Protein AF-A0A9D5VJY0-F1 (afdb_monomer_lite)

Secondary structure (DSSP, 8-state):
-----SHHHHHHHHHHHHHHHHHHHHHHHSS-------------EEEEEE---TT-TT-BTTTTT--SSTTS----B--HHHHHHHHHHHHHHHHHTT-EEEEEE-S--SSSSGGGGGTT-TT-SS-HHHHHHHHT-

Foldseek 3Di:
DDPDPDPVVVVVVVVVVVVVVVVVVVCVVPPPPPPPPPPVDDQAAEEAEEEQLALCQCAPCNVVPDDPDPPPPPPGPDHLVVVLVVLVVVCVVCVVVVHHYHYYYPDNSHHHDPLNVVAVDPVDPDRPSVVSVVSND

Structure (mmCIF, N/CA/C/O backbone):
data_AF-A0A9D5VJY0-F1
#
_entry.id   AF-A0A9D5VJY0-F1
#
loop_
_atom_site.group_PDB
_atom_site.id
_atom_site.type_symbol
_atom_site.label_atom_id
_atom_site.label_alt_id
_atom_site.label_comp_id
_atom_site.label_asym_id
_atom_site.label_entity_id
_atom_site.label_seq_id
_atom_site.pdbx_PDB_ins_code
_atom_site.Cartn_x
_atom_site.Cartn_y
_atom_site.Cartn_z
_atom_site.occupancy
_atom_site.B_iso_or_equiv
_atom_site.auth_seq_id
_atom_site.auth_comp_id
_atom_site.auth_asym_id
_atom_site.auth_atom_id
_atom_site.pdbx_PDB_model_num
ATOM 1 N N . MET A 1 1 ? -69.458 34.686 71.532 1.00 48.56 1 MET A N 1
ATOM 2 C CA . MET A 1 1 ? -68.370 33.684 71.590 1.00 48.56 1 MET A CA 1
ATOM 3 C C . MET A 1 1 ? -68.466 32.813 70.342 1.00 48.56 1 MET A C 1
ATOM 5 O O . MET A 1 1 ? -69.191 31.832 70.351 1.00 48.56 1 MET A O 1
ATOM 9 N N . SER A 1 2 ? -67.833 33.216 69.237 1.00 56.94 2 SER A N 1
ATOM 10 C CA . SER A 1 2 ? -67.864 32.476 67.963 1.00 56.94 2 SER A CA 1
ATOM 11 C C . SER A 1 2 ? -66.537 32.643 67.219 1.00 56.94 2 SER A C 1
ATOM 13 O O . SER A 1 2 ? -66.434 33.455 66.308 1.00 56.94 2 SER A O 1
ATOM 15 N N . THR A 1 3 ? -65.487 31.930 67.623 1.00 54.75 3 THR A N 1
ATOM 16 C CA . THR A 1 3 ? -64.173 32.067 66.964 1.00 54.75 3 THR A CA 1
ATOM 17 C C . THR A 1 3 ? -63.320 30.795 67.033 1.00 54.75 3 THR A C 1
ATOM 19 O O . THR A 1 3 ? -62.142 30.888 67.346 1.00 54.75 3 THR A O 1
ATOM 22 N N . LEU A 1 4 ? -63.862 29.600 66.756 1.00 51.22 4 LEU A N 1
ATOM 23 C CA . LEU A 1 4 ? -63.033 28.378 66.641 1.00 51.22 4 LEU A CA 1
ATOM 24 C C . LEU A 1 4 ? -63.445 27.448 65.482 1.00 51.22 4 LEU A C 1
ATOM 26 O O . LEU A 1 4 ? -63.313 26.231 65.572 1.00 51.22 4 LEU A O 1
ATOM 30 N N . THR A 1 5 ? -63.917 28.009 64.367 1.00 58.59 5 THR A N 1
ATOM 31 C CA . THR A 1 5 ? -64.358 27.233 63.190 1.00 58.59 5 THR A CA 1
ATOM 32 C C . THR A 1 5 ? -63.643 27.591 61.875 1.00 58.59 5 THR A C 1
ATOM 34 O O . THR A 1 5 ? -64.305 27.787 60.863 1.00 58.59 5 THR A O 1
ATOM 37 N N . PRO A 1 6 ? -62.296 27.666 61.829 1.00 53.84 6 PRO A N 1
ATOM 38 C CA . PRO A 1 6 ? -61.627 27.450 60.538 1.00 53.84 6 PRO A CA 1
ATOM 39 C C . PRO A 1 6 ? -60.593 26.314 60.536 1.00 53.84 6 PRO A C 1
ATOM 41 O O . PRO A 1 6 ? -60.210 25.851 59.465 1.00 53.84 6 PRO A O 1
ATOM 44 N N . LEU A 1 7 ? -60.161 25.809 61.699 1.00 53.50 7 LEU A N 1
ATOM 45 C CA . LEU A 1 7 ? -59.012 24.893 61.761 1.00 53.50 7 LEU A CA 1
ATOM 46 C C . LEU A 1 7 ? -59.338 23.457 61.298 1.00 53.50 7 LEU A C 1
ATOM 48 O O . LEU A 1 7 ? -58.499 22.797 60.697 1.00 53.50 7 LEU A O 1
ATOM 52 N N . ILE A 1 8 ? -60.569 22.983 61.515 1.00 54.19 8 ILE A N 1
ATOM 53 C CA . ILE A 1 8 ? -60.976 21.595 61.215 1.00 54.19 8 ILE A CA 1
ATOM 54 C C . ILE A 1 8 ? -61.330 21.372 59.733 1.00 54.19 8 ILE A C 1
ATOM 56 O O . ILE A 1 8 ? -61.174 20.264 59.226 1.00 54.19 8 ILE A O 1
ATOM 60 N N . GLN A 1 9 ? -61.737 22.412 58.997 1.00 55.34 9 GLN A N 1
ATOM 61 C CA . GLN A 1 9 ? -62.028 22.293 57.558 1.00 55.34 9 GLN A CA 1
ATOM 62 C C . GLN A 1 9 ? -60.771 22.336 56.672 1.00 55.34 9 GLN A C 1
ATOM 64 O O . GLN A 1 9 ? -60.840 22.000 55.490 1.00 55.34 9 GLN A O 1
ATOM 69 N N . PHE A 1 10 ? -59.618 22.719 57.231 1.00 53.12 10 PHE A N 1
ATOM 70 C CA . PHE A 1 10 ? -58.357 22.835 56.491 1.00 53.12 10 PHE A CA 1
ATOM 71 C C . PHE A 1 10 ? -57.580 21.508 56.402 1.00 53.12 10 PHE A C 1
ATOM 73 O O . PHE A 1 10 ? -56.835 21.278 55.450 1.00 53.12 10 PHE A O 1
ATOM 80 N N . ILE A 1 11 ? -57.797 20.602 57.360 1.00 54.66 11 ILE A N 1
ATOM 81 C CA . ILE A 1 11 ? -57.080 19.325 57.509 1.00 54.66 11 ILE A CA 1
ATOM 82 C C . ILE A 1 11 ? -57.315 18.336 56.339 1.00 54.66 11 ILE A C 1
ATOM 84 O O . ILE A 1 11 ? -56.327 17.809 55.825 1.0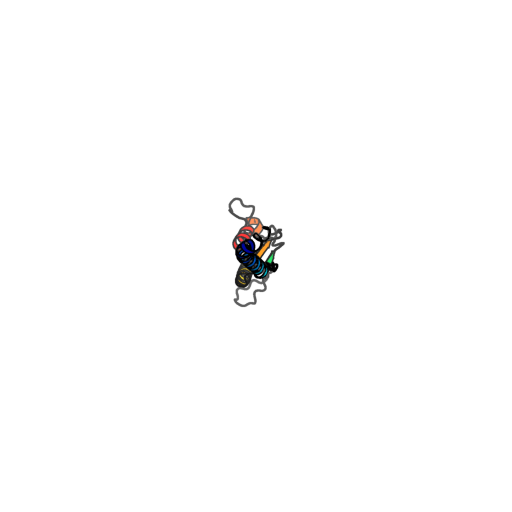0 54.66 11 ILE A O 1
ATOM 88 N N . PRO A 1 12 ? -58.545 18.096 55.827 1.00 53.31 12 PRO A N 1
ATOM 89 C CA . PRO A 1 12 ? -58.764 17.081 54.785 1.00 53.31 12 PRO A CA 1
ATOM 90 C C . PRO A 1 12 ? -58.258 17.493 53.394 1.00 53.31 12 PRO A C 1
ATOM 92 O O . PRO A 1 12 ? -58.098 16.639 52.528 1.00 53.31 12 PRO A O 1
ATOM 95 N N . ARG A 1 13 ? -57.977 18.786 53.167 1.00 54.62 13 ARG A N 1
ATOM 96 C CA . ARG A 1 13 ? -57.358 19.283 51.924 1.00 54.62 13 ARG A CA 1
ATOM 97 C C . ARG A 1 13 ? -55.828 19.310 51.978 1.00 54.62 13 ARG A C 1
ATOM 99 O O . ARG A 1 13 ? -55.193 19.292 50.928 1.00 54.62 13 ARG A O 1
ATOM 106 N N . LEU A 1 14 ? -55.236 19.326 53.174 1.00 57.34 14 LEU A N 1
ATOM 107 C CA . LEU A 1 14 ? -53.785 19.401 53.367 1.00 57.34 14 LEU A CA 1
ATOM 108 C C . LEU A 1 14 ? -53.103 18.026 53.233 1.00 57.34 14 LEU A C 1
ATOM 110 O O . LEU A 1 14 ? -52.021 17.929 52.665 1.00 57.34 14 LEU A O 1
ATOM 114 N N . ILE A 1 15 ? -53.768 16.961 53.693 1.00 64.19 15 ILE A N 1
ATOM 115 C CA . ILE A 1 15 ? -53.274 15.572 53.660 1.00 64.19 15 ILE A CA 1
ATOM 116 C C . ILE A 1 15 ? -53.020 15.041 52.229 1.00 64.19 15 ILE A C 1
ATOM 118 O O . ILE A 1 15 ? -51.928 14.522 51.995 1.00 64.19 15 ILE A O 1
ATOM 122 N N . PRO A 1 16 ? -53.940 15.171 51.248 1.00 64.56 16 PRO A N 1
ATOM 123 C CA . PRO A 1 16 ? -53.694 14.672 49.892 1.00 64.56 16 PRO A CA 1
ATOM 124 C C . PRO A 1 16 ? -52.598 15.464 49.170 1.00 64.56 16 PRO A C 1
ATOM 126 O O . PRO A 1 16 ? -51.784 14.873 48.467 1.00 64.56 16 PRO A O 1
ATOM 129 N N . ASN A 1 17 ? -52.515 16.779 49.398 1.00 67.62 17 ASN A N 1
ATOM 130 C CA . ASN A 1 17 ? -51.452 17.609 48.832 1.00 67.62 17 ASN A CA 1
ATOM 131 C C . ASN A 1 17 ? -50.085 17.261 49.429 1.00 67.62 17 ASN A C 1
ATOM 133 O O . ASN A 1 17 ? -49.101 17.225 48.701 1.00 67.62 17 ASN A O 1
ATOM 137 N N . PHE A 1 18 ? -50.024 16.949 50.727 1.00 72.94 18 PHE A N 1
ATOM 138 C CA . PHE A 1 18 ? -48.801 16.501 51.389 1.00 72.94 18 PHE A CA 1
ATOM 139 C C . PHE A 1 18 ? -48.341 15.126 50.880 1.00 72.94 18 PHE A C 1
ATOM 141 O O . PHE A 1 18 ? -47.161 14.950 50.598 1.00 72.94 18 PHE A O 1
ATOM 148 N N . LEU A 1 19 ? -49.268 14.182 50.679 1.00 75.81 19 LEU A N 1
ATOM 149 C CA . LEU A 1 19 ? -48.978 12.860 50.104 1.00 75.81 19 LEU A CA 1
ATOM 150 C C . LEU A 1 19 ? -48.526 12.933 48.637 1.00 75.81 19 LEU A C 1
ATOM 152 O O . LEU A 1 19 ? -47.611 12.219 48.231 1.00 75.81 19 LEU A O 1
ATOM 156 N N . LEU A 1 20 ? -49.129 13.819 47.841 1.00 76.50 20 LEU A N 1
ATOM 157 C CA . LEU A 1 20 ? -48.678 14.089 46.474 1.00 76.50 20 LEU A CA 1
ATOM 158 C C . LEU A 1 20 ? -47.274 14.697 46.466 1.00 76.50 20 LEU A C 1
ATOM 160 O O . LEU A 1 20 ? -46.441 14.308 45.651 1.00 76.50 20 LEU A O 1
ATOM 164 N N . PHE A 1 21 ? -46.990 15.609 47.398 1.00 76.94 21 PHE A N 1
ATOM 165 C CA . PHE A 1 21 ? -45.690 16.264 47.500 1.00 76.94 21 PHE A CA 1
ATOM 166 C C . PHE A 1 21 ? -44.579 15.284 47.901 1.00 76.94 21 PHE A C 1
ATOM 168 O O . PHE A 1 21 ? -43.505 15.293 47.304 1.00 76.94 21 PHE A O 1
ATOM 175 N N . THR A 1 22 ? -44.841 14.383 48.854 1.00 78.06 22 THR A N 1
ATOM 176 C CA . THR A 1 22 ? -43.873 13.349 49.254 1.00 78.06 22 THR A CA 1
ATOM 177 C C . THR A 1 22 ? -43.666 12.299 48.164 1.00 78.06 22 THR A C 1
ATOM 179 O O . THR A 1 22 ? -42.529 11.893 47.921 1.00 78.06 22 THR A O 1
ATOM 182 N N . SER A 1 23 ? -44.725 11.915 47.442 1.00 75.19 23 SER A N 1
ATOM 183 C CA . SER A 1 23 ? -44.625 11.036 46.270 1.00 75.19 23 SER A CA 1
ATOM 184 C C . SER A 1 23 ? -43.796 11.665 45.147 1.00 75.19 23 SER A C 1
ATOM 186 O O . SER A 1 23 ? -43.009 10.967 44.509 1.00 75.19 23 SER A O 1
ATOM 188 N N . LEU A 1 24 ? -43.945 12.972 44.907 1.00 76.62 24 LEU A N 1
ATOM 189 C CA . LEU A 1 24 ? -43.190 13.691 43.879 1.00 76.62 24 LEU A CA 1
ATOM 190 C C . LEU A 1 24 ? -41.696 13.757 44.230 1.00 76.62 24 LEU A C 1
ATOM 192 O O . LEU A 1 24 ? -40.848 13.490 43.384 1.00 76.62 24 LEU A O 1
ATOM 196 N N . ILE A 1 25 ? -41.374 14.046 45.495 1.00 78.75 25 ILE A N 1
ATOM 197 C CA . ILE A 1 25 ? -39.990 14.074 45.989 1.00 78.75 25 ILE A CA 1
ATOM 198 C C . ILE A 1 25 ? -39.354 12.681 45.893 1.00 78.75 25 ILE A C 1
ATOM 200 O O . ILE A 1 25 ? -38.222 12.555 45.430 1.00 78.75 25 ILE A O 1
ATOM 204 N N . SER A 1 26 ? -40.086 11.626 46.258 1.00 75.00 26 SER A N 1
ATOM 205 C CA . SER A 1 26 ? -39.600 10.247 46.134 1.00 75.00 26 SER A CA 1
ATOM 206 C C . SER A 1 26 ? -39.310 9.855 44.683 1.00 75.00 26 SER A C 1
ATOM 208 O O . SER A 1 26 ? -38.352 9.126 44.434 1.00 75.00 26 SER A O 1
ATOM 210 N N . PHE A 1 27 ? -40.113 10.327 43.726 1.00 73.94 27 PHE A N 1
ATOM 211 C CA . PHE A 1 27 ? -39.907 10.051 42.304 1.00 73.94 27 PHE A CA 1
ATOM 212 C C . PHE A 1 27 ? -38.680 10.780 41.741 1.00 73.94 27 PHE A C 1
ATOM 214 O O . PHE A 1 27 ? -37.977 10.233 40.902 1.00 73.94 27 PHE A O 1
ATOM 221 N N . ILE A 1 28 ? -38.381 11.984 42.240 1.00 74.44 28 ILE A N 1
ATOM 222 C CA . ILE A 1 28 ? -37.186 12.750 41.852 1.00 74.44 28 ILE A CA 1
ATOM 223 C C . ILE A 1 28 ? -35.908 12.114 42.422 1.00 74.44 28 ILE A C 1
ATOM 225 O O . ILE A 1 28 ? -34.891 12.085 41.738 1.00 74.44 28 ILE A O 1
ATOM 229 N N . ILE A 1 29 ? -35.954 11.571 43.645 1.00 72.38 29 ILE A N 1
ATOM 230 C CA . ILE A 1 29 ? -34.796 10.914 44.282 1.00 72.38 29 ILE A CA 1
ATOM 231 C C . ILE A 1 29 ? -34.521 9.528 43.672 1.00 72.38 29 ILE A C 1
ATOM 233 O O . ILE A 1 29 ? -33.365 9.121 43.587 1.00 72.38 29 ILE A O 1
ATOM 237 N N . LEU A 1 30 ? -35.563 8.808 43.235 1.00 66.06 30 LEU A N 1
ATOM 238 C CA . LEU A 1 30 ? -35.448 7.490 42.593 1.00 66.06 30 LEU A CA 1
ATOM 239 C C . LEU A 1 30 ? -35.420 7.565 41.057 1.00 66.06 30 LEU A C 1
ATOM 241 O O . LEU A 1 30 ? -35.429 6.531 40.389 1.00 66.06 30 LEU A O 1
ATOM 245 N N . ALA A 1 31 ? -35.398 8.765 40.475 1.00 67.12 31 ALA A N 1
ATOM 246 C CA . ALA A 1 31 ? -35.175 8.904 39.046 1.00 67.12 31 ALA A CA 1
ATOM 247 C C . ALA A 1 31 ? -33.780 8.335 38.741 1.00 67.12 31 ALA A C 1
ATOM 249 O O . ALA A 1 31 ? -32.805 8.804 39.336 1.00 67.12 31 ALA A O 1
ATOM 250 N N . PRO A 1 32 ? -33.652 7.325 37.860 1.00 63.25 32 PRO A N 1
ATOM 251 C CA . PRO A 1 32 ? -32.348 6.836 37.466 1.00 63.25 32 PRO A CA 1
ATOM 252 C C . PRO A 1 32 ? -31.633 8.009 36.809 1.00 63.25 32 PRO A C 1
ATOM 254 O O . PRO A 1 32 ? -32.005 8.457 35.725 1.00 63.25 32 PRO A O 1
ATOM 257 N N . THR A 1 33 ? -30.628 8.546 37.492 1.00 61.31 33 THR A N 1
ATOM 258 C CA . THR A 1 33 ? -29.665 9.430 36.867 1.00 61.31 33 THR A CA 1
ATOM 259 C C . THR A 1 33 ? -28.965 8.570 35.830 1.00 61.31 33 THR A C 1
ATOM 261 O O . THR A 1 33 ? -28.053 7.806 36.132 1.00 61.31 33 THR A O 1
ATOM 264 N N . THR A 1 34 ? -29.423 8.647 34.582 1.00 60.50 34 THR A N 1
ATOM 265 C CA . THR A 1 34 ? -28.642 8.202 33.435 1.00 60.50 34 THR A CA 1
ATOM 266 C C . THR A 1 34 ? -27.473 9.171 33.323 1.00 60.50 34 THR A C 1
ATOM 268 O O . THR A 1 34 ? -27.450 10.055 32.470 1.00 60.50 34 THR A O 1
ATOM 271 N N . GLY A 1 35 ? -26.531 9.066 34.262 1.00 56.53 35 GLY A N 1
ATOM 272 C CA . GLY A 1 35 ? -25.195 9.576 34.080 1.00 56.53 35 GLY A CA 1
ATOM 273 C C . GLY A 1 35 ? -24.669 8.831 32.874 1.00 56.53 35 GLY A C 1
ATOM 274 O O . GLY A 1 35 ? -24.318 7.659 32.973 1.00 56.53 35 GLY A O 1
ATOM 275 N N . GLN A 1 36 ? -24.713 9.479 31.713 1.00 59.38 36 GLN A N 1
ATOM 276 C CA . GLN A 1 36 ? -23.907 9.055 30.590 1.00 59.38 36 GLN A CA 1
ATOM 277 C C . GLN A 1 36 ? -22.463 9.212 31.051 1.00 59.38 36 GLN A C 1
ATOM 279 O O . GLN A 1 36 ? -21.881 10.289 30.980 1.00 59.38 36 GLN A O 1
ATOM 284 N N . THR A 1 37 ? -21.898 8.137 31.587 1.00 53.69 37 THR A N 1
ATOM 285 C CA . THR A 1 37 ? -20.467 7.917 31.503 1.00 53.69 37 THR A CA 1
ATOM 286 C C . THR A 1 37 ? -20.174 7.838 30.014 1.00 53.69 37 THR A C 1
ATOM 288 O O . THR A 1 37 ? -20.426 6.819 29.373 1.00 53.69 37 THR A O 1
ATOM 291 N N . THR A 1 38 ? -19.737 8.952 29.435 1.00 58.91 38 THR A N 1
ATOM 292 C CA . THR A 1 38 ? -18.995 8.938 28.181 1.00 58.91 38 THR A CA 1
ATOM 293 C C . THR A 1 38 ? -17.714 8.171 28.468 1.00 58.91 38 THR A C 1
ATOM 295 O O . THR A 1 38 ? -16.704 8.764 28.839 1.00 58.91 38 THR A O 1
ATOM 298 N N . GLU A 1 39 ? -17.777 6.842 28.392 1.00 64.50 39 GLU A N 1
ATOM 299 C CA . GLU A 1 39 ? -16.577 6.072 28.117 1.00 64.50 39 GLU A CA 1
ATOM 300 C C . GLU A 1 39 ? -16.089 6.573 26.763 1.00 64.50 39 GLU A C 1
ATOM 302 O O . GLU A 1 39 ? -16.773 6.439 25.746 1.00 64.50 39 GLU A O 1
ATOM 307 N N . GLU A 1 40 ? -14.979 7.302 26.791 1.00 69.62 40 GLU A N 1
ATOM 308 C CA . GLU A 1 40 ? -14.322 7.822 25.606 1.00 69.62 40 GLU A CA 1
ATOM 309 C C . GLU A 1 40 ? -13.900 6.605 24.779 1.00 69.62 40 GLU A C 1
ATOM 311 O O . GLU A 1 40 ? -12.954 5.899 25.121 1.00 69.62 40 GLU A O 1
ATOM 316 N N . ALA A 1 41 ? -14.703 6.276 23.765 1.00 74.94 41 ALA A N 1
ATOM 317 C CA . ALA A 1 41 ? -14.505 5.079 22.969 1.00 74.94 41 ALA A CA 1
ATOM 318 C C . ALA A 1 41 ? -13.148 5.169 22.260 1.00 74.94 41 ALA A C 1
ATOM 320 O O . ALA A 1 41 ? -12.929 6.054 21.431 1.00 74.94 41 ALA A O 1
ATOM 321 N N . GLU A 1 42 ? -12.237 4.257 22.599 1.00 82.12 42 GLU A N 1
ATOM 322 C CA . GLU A 1 42 ? -10.922 4.170 21.974 1.00 82.12 42 GLU A CA 1
ATOM 323 C C . GLU A 1 42 ? -11.080 3.879 20.474 1.00 82.12 42 GLU A C 1
ATOM 325 O O . GLU A 1 42 ? -11.652 2.863 20.070 1.00 82.12 42 GLU A O 1
ATOM 330 N N . ILE A 1 43 ? -10.584 4.784 19.627 1.00 84.44 43 ILE A N 1
ATOM 331 C CA . ILE A 1 43 ? -10.609 4.610 18.173 1.00 84.44 43 ILE A CA 1
ATOM 332 C C . ILE A 1 43 ? -9.347 3.852 17.760 1.00 84.44 43 ILE A C 1
ATOM 334 O O . ILE A 1 43 ? -8.281 4.441 17.584 1.00 84.44 43 ILE A O 1
ATOM 338 N N . ALA A 1 44 ? -9.475 2.541 17.571 1.00 88.38 44 ALA A N 1
ATOM 339 C CA . ALA A 1 44 ? -8.399 1.707 17.050 1.00 88.38 44 ALA A CA 1
ATOM 340 C C . ALA A 1 44 ? -8.370 1.735 15.512 1.00 88.38 44 ALA A C 1
ATOM 342 O O . ALA A 1 44 ? -9.342 1.367 14.845 1.00 88.38 44 ALA A O 1
ATOM 343 N N . PHE A 1 45 ? -7.235 2.135 14.937 1.00 94.25 45 PHE A N 1
ATOM 344 C CA . PHE A 1 45 ? -7.013 2.106 13.493 1.00 94.25 45 PHE A CA 1
ATOM 345 C C . PHE A 1 45 ? -5.551 1.806 13.141 1.00 94.25 45 PHE A C 1
ATOM 347 O O . PHE A 1 45 ? -4.640 2.014 13.939 1.00 94.25 45 PHE A O 1
ATOM 354 N N . SER A 1 46 ? -5.336 1.307 11.928 1.00 95.12 46 SER A N 1
ATOM 355 C CA . SER A 1 46 ? -4.031 0.992 11.357 1.00 95.12 46 SER A CA 1
ATOM 356 C C . SER A 1 46 ? -3.694 1.975 10.240 1.00 95.12 46 SER A C 1
ATOM 358 O O . SER A 1 46 ? -4.573 2.361 9.469 1.00 95.12 46 SER A O 1
ATOM 360 N N . ILE A 1 47 ? -2.424 2.367 10.133 1.00 95.50 47 ILE A N 1
ATOM 361 C CA . ILE A 1 47 ? -1.915 3.184 9.028 1.00 95.50 47 ILE A CA 1
ATOM 362 C C . ILE A 1 47 ? -0.918 2.338 8.242 1.00 95.50 47 ILE A C 1
ATOM 364 O O . ILE A 1 47 ? 0.115 1.934 8.773 1.00 95.50 47 ILE A O 1
ATOM 368 N N . LEU A 1 48 ? -1.214 2.100 6.969 1.00 95.06 48 LEU A N 1
ATOM 369 C CA . LEU A 1 48 ? -0.285 1.528 6.004 1.00 95.06 48 LEU A CA 1
ATOM 370 C C . LEU A 1 48 ? 0.217 2.671 5.128 1.00 95.06 48 LEU A C 1
ATOM 372 O O . LEU A 1 48 ? -0.593 3.416 4.579 1.00 95.06 48 LEU A O 1
ATOM 376 N N . HIS A 1 49 ? 1.531 2.833 5.003 1.00 94.19 49 HIS A N 1
ATOM 377 C CA . HIS A 1 49 ? 2.092 3.927 4.218 1.00 94.19 49 HIS A CA 1
ATOM 378 C C . HIS A 1 49 ? 3.212 3.467 3.282 1.00 94.19 49 HIS A C 1
ATOM 380 O O . HIS A 1 49 ? 3.998 2.583 3.628 1.00 94.19 49 HIS A O 1
ATOM 386 N N . THR A 1 50 ? 3.299 4.100 2.114 1.00 92.19 50 THR A N 1
ATOM 387 C CA . THR A 1 50 ? 4.437 4.012 1.188 1.00 92.19 50 THR A CA 1
ATOM 388 C C . THR A 1 50 ? 5.080 5.358 0.936 1.00 92.19 50 THR A C 1
ATOM 390 O O . THR A 1 50 ? 4.479 6.402 1.175 1.00 92.19 50 THR A O 1
ATOM 393 N N . ASN A 1 51 ? 6.324 5.321 0.468 1.00 93.12 51 ASN A N 1
ATOM 394 C CA . ASN A 1 51 ? 7.047 6.473 -0.050 1.00 93.12 51 ASN A CA 1
ATOM 395 C C . ASN A 1 51 ? 8.065 6.006 -1.097 1.00 93.12 51 ASN A C 1
ATOM 397 O O . ASN A 1 51 ? 8.444 4.829 -1.086 1.00 93.12 51 ASN A O 1
ATOM 401 N N . ASP A 1 52 ? 8.525 6.925 -1.948 1.00 91.31 52 ASP A N 1
ATOM 402 C CA . ASP A 1 52 ? 9.669 6.732 -2.855 1.00 91.31 52 ASP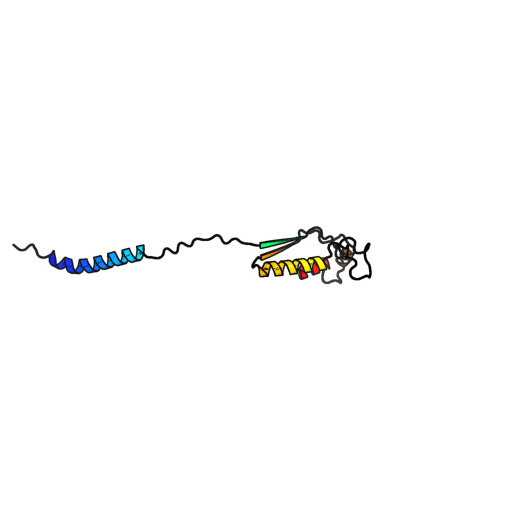 A CA 1
ATOM 403 C C . ASP A 1 52 ? 9.551 5.478 -3.737 1.00 91.31 52 ASP A C 1
ATOM 405 O O . ASP A 1 52 ? 10.515 4.727 -3.936 1.00 91.31 52 ASP A O 1
ATOM 409 N N . LEU A 1 53 ? 8.348 5.192 -4.249 1.00 90.19 53 LEU A N 1
ATOM 410 C CA . LEU A 1 53 ? 8.148 3.979 -5.041 1.00 90.19 53 LEU A CA 1
ATOM 411 C C . LEU A 1 53 ? 8.889 4.029 -6.388 1.00 90.19 53 LEU A C 1
ATOM 413 O O . LEU A 1 53 ? 9.243 2.967 -6.908 1.00 90.19 53 LEU A O 1
ATOM 417 N N . HIS A 1 54 ? 9.155 5.225 -6.934 1.00 91.38 54 HIS A N 1
ATOM 418 C CA . HIS A 1 54 ? 10.058 5.455 -8.071 1.00 91.38 54 HIS A CA 1
ATOM 419 C C . HIS A 1 54 ? 9.837 4.524 -9.283 1.00 91.38 54 HIS A C 1
ATOM 421 O O . HIS A 1 54 ? 10.783 4.051 -9.920 1.00 91.38 54 HIS A O 1
ATOM 427 N N . SER A 1 55 ? 8.584 4.210 -9.619 1.00 88.81 55 SER A N 1
ATOM 428 C CA . SER A 1 55 ? 8.233 3.258 -10.686 1.00 88.81 55 SER A CA 1
ATOM 429 C C . SER A 1 55 ? 8.937 1.888 -10.549 1.00 88.81 55 SER A C 1
ATOM 431 O O . SER A 1 55 ? 9.267 1.236 -11.546 1.00 88.81 55 SER A O 1
ATOM 433 N N . SER A 1 56 ? 9.196 1.433 -9.318 1.00 88.44 56 SER A N 1
ATOM 434 C CA . SER A 1 56 ? 9.888 0.174 -8.997 1.00 88.44 56 SER A CA 1
ATOM 435 C C . SER A 1 56 ? 8.929 -1.027 -9.007 1.00 88.44 56 SER A C 1
ATOM 437 O O . SER A 1 56 ? 8.800 -1.780 -8.037 1.00 88.44 56 SER A O 1
ATOM 439 N N . PHE A 1 57 ? 8.224 -1.215 -10.126 1.00 87.38 57 PHE A N 1
ATOM 440 C CA . PHE A 1 57 ? 7.136 -2.195 -10.246 1.00 87.38 57 PHE A CA 1
ATOM 441 C C . PHE A 1 57 ? 7.567 -3.633 -9.992 1.00 87.38 57 PHE A C 1
ATOM 443 O O . PHE A 1 57 ? 6.833 -4.370 -9.337 1.00 87.38 57 PHE A O 1
ATOM 450 N N . LEU A 1 58 ? 8.749 -4.020 -10.480 1.00 87.12 58 LEU A N 1
ATOM 451 C CA . LEU A 1 58 ? 9.265 -5.381 -10.329 1.00 87.12 58 LEU A CA 1
ATOM 452 C C . LEU A 1 58 ? 9.897 -5.639 -8.956 1.00 87.12 58 LEU A C 1
ATOM 454 O O . LEU A 1 58 ? 10.138 -6.786 -8.592 1.00 87.12 58 LEU A O 1
ATOM 458 N N . GLY A 1 59 ? 10.150 -4.587 -8.177 1.00 84.62 59 GLY A N 1
ATOM 459 C CA . GLY A 1 59 ? 10.943 -4.677 -6.962 1.00 84.62 59 GLY A CA 1
ATOM 460 C C . GLY A 1 59 ? 12.447 -4.789 -7.227 1.00 84.62 59 GLY A C 1
ATOM 461 O O . GLY A 1 59 ? 12.934 -4.798 -8.360 1.00 84.62 59 GLY A O 1
ATOM 462 N N . LYS A 1 60 ? 13.213 -4.852 -6.139 1.00 82.38 60 LYS A N 1
ATOM 463 C CA . LYS A 1 60 ? 14.673 -4.960 -6.188 1.00 82.38 60 LYS A CA 1
ATOM 464 C C . LYS A 1 60 ? 15.069 -6.372 -6.598 1.00 82.38 60 LYS A C 1
ATOM 466 O O . LYS A 1 60 ? 14.445 -7.331 -6.156 1.00 82.38 60 LYS A O 1
ATOM 471 N N . ASN A 1 61 ? 16.150 -6.489 -7.372 1.00 79.06 61 ASN A N 1
ATOM 472 C CA . ASN A 1 61 ? 16.789 -7.759 -7.746 1.00 79.06 61 ASN A CA 1
ATOM 473 C C . ASN A 1 61 ? 16.005 -8.657 -8.726 1.00 79.06 61 ASN A C 1
ATOM 475 O O . ASN A 1 61 ? 16.504 -9.723 -9.080 1.00 79.06 61 ASN A O 1
ATOM 479 N N . ALA A 1 62 ? 14.855 -8.204 -9.240 1.00 78.06 62 ALA A N 1
ATOM 480 C CA . ALA A 1 62 ? 14.006 -8.969 -10.161 1.00 78.06 62 ALA A CA 1
ATOM 481 C C . ALA A 1 62 ? 14.739 -9.514 -11.391 1.00 78.06 62 ALA A C 1
ATOM 483 O O . ALA A 1 62 ? 14.578 -10.676 -11.745 1.00 78.06 62 ALA A O 1
ATOM 484 N N . HIS A 1 63 ? 15.580 -8.696 -12.025 1.00 75.62 63 HIS A N 1
ATOM 485 C CA . HIS A 1 63 ? 16.298 -9.112 -13.231 1.00 75.62 63 HIS A CA 1
ATOM 486 C C . HIS A 1 63 ? 17.545 -9.950 -12.941 1.00 75.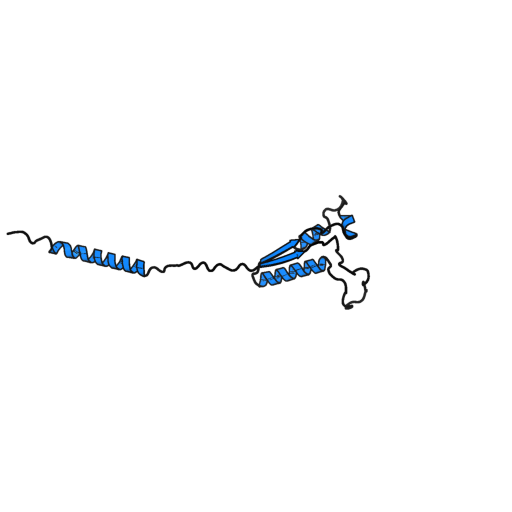62 63 HIS A C 1
ATOM 488 O O . HIS A 1 63 ? 17.839 -10.879 -13.687 1.00 75.62 63 HIS A O 1
ATOM 494 N N . SER A 1 64 ? 18.280 -9.635 -11.873 1.00 77.75 64 SER A N 1
ATOM 495 C CA . SER A 1 64 ? 19.565 -10.282 -11.582 1.00 77.75 64 SER A CA 1
ATOM 496 C C . SER A 1 64 ? 19.416 -11.698 -11.027 1.00 77.75 64 SER A C 1
ATOM 498 O O . SER A 1 64 ? 20.344 -12.491 -11.144 1.00 77.75 64 SER A O 1
ATOM 500 N N . TYR A 1 65 ? 18.268 -12.010 -10.423 1.00 72.81 65 TYR A N 1
ATOM 501 C CA . TYR A 1 65 ? 18.020 -13.289 -9.755 1.00 72.81 65 TYR A CA 1
ATOM 502 C C . TYR A 1 65 ? 16.821 -14.044 -10.331 1.00 72.81 65 TYR A C 1
ATOM 504 O O . TYR A 1 65 ? 16.337 -14.982 -9.705 1.00 72.81 65 TYR A O 1
ATOM 512 N N . PHE A 1 66 ? 16.340 -13.661 -11.518 1.00 73.31 66 PHE A N 1
ATOM 513 C CA . PHE A 1 66 ? 15.283 -14.415 -12.178 1.00 73.31 66 PHE A CA 1
ATOM 514 C C . PHE A 1 66 ? 15.757 -15.845 -12.462 1.00 73.31 66 PHE A C 1
ATOM 516 O O . PHE A 1 66 ? 16.719 -16.059 -13.206 1.00 73.31 66 PHE A O 1
ATOM 523 N N . THR A 1 67 ? 15.055 -16.826 -11.898 1.00 73.75 67 THR A N 1
ATOM 524 C CA . THR A 1 67 ? 15.238 -18.242 -12.211 1.00 73.75 67 THR A CA 1
ATOM 525 C C . THR A 1 67 ? 13.907 -18.827 -12.689 1.00 73.75 67 THR A C 1
ATOM 527 O O . THR A 1 67 ? 12.853 -18.507 -12.145 1.00 73.75 67 THR A O 1
ATOM 530 N N . PRO A 1 68 ? 13.911 -19.705 -13.706 1.00 76.25 68 PRO A N 1
ATOM 531 C CA . PRO A 1 68 ? 12.693 -20.357 -14.182 1.00 76.25 68 PRO A CA 1
ATOM 532 C C . PRO A 1 68 ? 12.222 -21.507 -13.269 1.00 76.25 68 PRO A C 1
ATOM 534 O O . PRO A 1 68 ? 11.283 -22.218 -13.627 1.00 76.25 68 PRO A O 1
ATOM 537 N N . LYS A 1 69 ? 12.883 -21.762 -12.129 1.00 77.06 69 LYS A N 1
ATOM 538 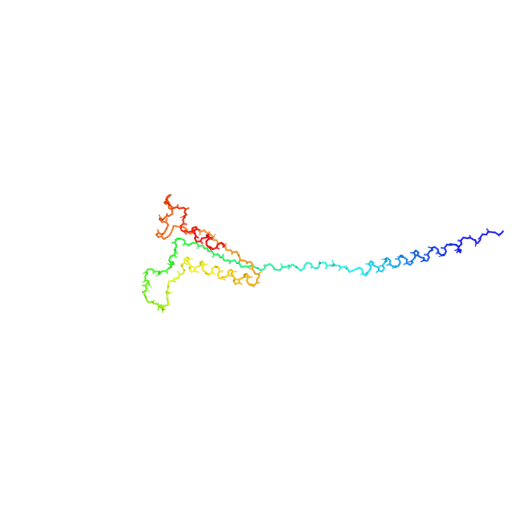C CA . LYS A 1 69 ? 12.531 -22.857 -11.215 1.00 77.06 69 LYS A CA 1
ATOM 539 C C . LYS A 1 69 ? 11.510 -22.397 -10.178 1.00 77.06 69 LYS A C 1
ATOM 541 O O . LYS A 1 69 ? 11.703 -21.403 -9.498 1.00 77.06 69 LYS A O 1
ATOM 546 N N . THR A 1 70 ? 10.462 -23.187 -9.979 1.00 70.75 70 THR A N 1
ATOM 547 C CA . THR A 1 70 ? 9.521 -22.994 -8.868 1.00 70.75 70 THR A CA 1
ATOM 548 C C . THR A 1 70 ? 10.166 -23.389 -7.536 1.00 70.75 70 THR A C 1
ATOM 550 O O . THR A 1 70 ? 10.747 -24.472 -7.446 1.00 70.75 70 THR A O 1
ATOM 553 N N . GLY A 1 71 ? 10.008 -22.566 -6.493 1.00 74.94 71 GLY A N 1
ATOM 554 C CA . GLY A 1 71 ? 10.490 -22.875 -5.137 1.00 74.94 71 GLY A CA 1
ATOM 555 C C . GLY A 1 71 ? 11.957 -22.513 -4.877 1.00 74.94 71 GLY A C 1
ATOM 556 O O . GLY A 1 71 ? 12.570 -23.063 -3.970 1.00 74.94 71 GLY A O 1
ATOM 557 N N . ASP A 1 72 ? 12.523 -21.593 -5.654 1.00 75.69 72 ASP A N 1
ATOM 558 C CA . ASP A 1 72 ? 13.899 -21.093 -5.531 1.00 75.69 72 ASP A CA 1
ATOM 559 C C . ASP A 1 72 ? 14.097 -20.033 -4.432 1.00 75.69 72 ASP A C 1
ATOM 561 O O . ASP A 1 72 ? 15.156 -19.412 -4.359 1.00 75.69 72 ASP A O 1
ATOM 565 N N . HIS A 1 73 ? 13.100 -19.859 -3.560 1.00 73.19 73 HIS A N 1
ATOM 566 C CA . HIS A 1 73 ? 13.072 -18.820 -2.533 1.00 73.19 73 HIS A CA 1
ATOM 567 C C . HIS A 1 73 ? 13.257 -17.409 -3.109 1.00 73.19 73 HIS A C 1
ATOM 569 O O . HIS A 1 73 ? 14.067 -16.655 -2.573 1.00 73.19 73 HIS A O 1
ATOM 575 N N . ASP A 1 74 ? 12.511 -17.089 -4.181 1.00 73.25 74 ASP A N 1
ATOM 576 C CA . ASP A 1 74 ? 12.363 -15.765 -4.813 1.00 73.25 74 ASP A CA 1
ATOM 577 C C . ASP A 1 74 ? 13.013 -14.619 -4.003 1.00 73.25 74 ASP A C 1
ATOM 579 O O . ASP A 1 74 ? 12.398 -14.071 -3.080 1.00 73.25 74 ASP A O 1
ATOM 583 N N . PRO A 1 75 ? 14.271 -14.255 -4.319 1.00 78.00 75 PRO A N 1
ATOM 584 C CA . PRO A 1 75 ? 15.021 -13.254 -3.567 1.00 78.00 75 PRO A CA 1
ATOM 585 C C . PRO A 1 75 ? 14.606 -11.823 -3.933 1.00 78.00 75 PRO A C 1
ATOM 587 O O . PRO A 1 75 ? 15.214 -10.857 -3.459 1.00 78.00 75 PRO A O 1
ATOM 590 N N . VAL A 1 76 ? 13.613 -11.656 -4.814 1.00 81.56 76 VAL A N 1
ATOM 591 C CA . VAL A 1 76 ? 13.111 -10.349 -5.222 1.00 81.56 76 VAL A CA 1
ATOM 592 C C . VAL A 1 76 ? 12.371 -9.733 -4.049 1.00 81.56 76 VAL A C 1
ATOM 594 O O . VAL A 1 76 ? 11.452 -10.330 -3.497 1.00 81.56 76 VAL A O 1
ATOM 597 N N . ILE A 1 77 ? 12.694 -8.488 -3.711 1.00 82.12 77 ILE A N 1
ATOM 598 C CA . ILE A 1 77 ? 12.062 -7.762 -2.602 1.00 82.12 77 ILE A CA 1
ATOM 59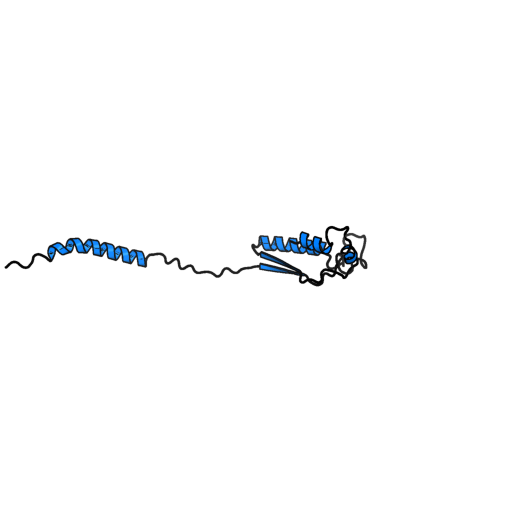9 C C . ILE A 1 77 ? 11.177 -6.652 -3.166 1.00 82.12 77 ILE A C 1
ATOM 601 O O . ILE A 1 77 ? 11.598 -5.905 -4.050 1.00 82.12 77 ILE A O 1
ATOM 605 N N . GLY A 1 78 ? 9.964 -6.508 -2.635 1.00 81.38 78 GLY A N 1
ATOM 606 C CA . GLY A 1 78 ? 8.999 -5.498 -3.076 1.00 81.38 78 GLY A CA 1
ATOM 607 C C . GLY A 1 78 ? 8.080 -6.048 -4.158 1.00 81.38 78 GLY A C 1
ATOM 608 O O . GLY A 1 78 ? 7.553 -7.141 -3.999 1.00 81.38 78 GLY A O 1
ATOM 609 N N . HIS A 1 79 ? 7.937 -5.343 -5.276 1.00 86.38 79 HIS A N 1
ATOM 610 C CA . HIS A 1 79 ? 6.946 -5.582 -6.333 1.00 86.38 79 HIS A CA 1
ATOM 611 C C . HIS A 1 79 ? 5.556 -5.034 -5.993 1.00 86.38 79 HIS A C 1
ATOM 613 O O . HIS A 1 79 ? 4.944 -5.420 -4.996 1.00 86.38 79 HIS A O 1
ATOM 619 N N . TYR A 1 80 ? 5.021 -4.189 -6.874 1.00 90.00 80 TYR A N 1
ATOM 620 C CA . TYR A 1 80 ? 3.736 -3.511 -6.667 1.00 90.00 80 TYR A CA 1
ATOM 621 C C . TYR A 1 80 ? 2.583 -4.506 -6.474 1.00 90.00 80 TYR A C 1
ATOM 623 O O . TYR A 1 80 ? 1.781 -4.337 -5.566 1.00 90.00 80 TYR A O 1
ATOM 631 N N . ALA A 1 81 ? 2.537 -5.598 -7.247 1.00 88.56 81 ALA A N 1
ATOM 632 C CA . ALA A 1 81 ? 1.506 -6.629 -7.067 1.00 88.56 81 ALA A CA 1
ATOM 633 C C . ALA A 1 81 ? 1.569 -7.332 -5.695 1.00 88.56 81 ALA A C 1
ATOM 635 O O . ALA A 1 81 ? 0.530 -7.573 -5.085 1.00 88.56 81 ALA A O 1
ATOM 636 N N . ARG A 1 82 ? 2.774 -7.627 -5.176 1.00 89.25 82 ARG A N 1
ATOM 637 C CA . ARG A 1 82 ? 2.932 -8.229 -3.839 1.00 89.25 82 ARG A CA 1
ATOM 638 C C . ARG A 1 82 ? 2.525 -7.241 -2.757 1.00 89.25 82 ARG A C 1
ATOM 640 O O . ARG A 1 82 ? 1.863 -7.614 -1.795 1.00 89.25 82 ARG A O 1
ATOM 647 N N . PHE A 1 83 ? 2.880 -5.977 -2.949 1.00 91.00 83 PHE A N 1
ATOM 648 C CA . PHE A 1 83 ? 2.525 -4.922 -2.021 1.00 91.00 83 PHE A CA 1
ATOM 649 C C . PHE A 1 83 ? 1.010 -4.651 -2.001 1.00 91.00 83 PHE A C 1
ATOM 651 O O . PHE A 1 83 ? 0.418 -4.577 -0.929 1.00 91.00 83 PHE A O 1
ATOM 658 N N . ALA A 1 84 ? 0.354 -4.634 -3.163 1.00 92.00 84 ALA A N 1
ATOM 659 C CA . ALA A 1 84 ? -1.099 -4.540 -3.276 1.00 92.00 84 ALA A CA 1
ATOM 660 C C . ALA A 1 84 ? -1.825 -5.708 -2.596 1.00 92.00 84 ALA A C 1
ATOM 662 O O . ALA A 1 84 ? -2.781 -5.501 -1.851 1.00 92.00 84 ALA A O 1
ATOM 663 N N . PHE A 1 85 ? -1.349 -6.936 -2.822 1.00 92.38 85 PHE A N 1
ATOM 664 C CA . PHE A 1 85 ? -1.880 -8.117 -2.147 1.00 92.38 85 PHE A CA 1
ATOM 665 C C . PHE A 1 85 ? -1.744 -8.009 -0.621 1.00 92.38 85 PHE A C 1
ATOM 667 O O . PHE A 1 85 ? -2.701 -8.288 0.101 1.00 92.38 85 PHE A O 1
ATOM 674 N N . LEU A 1 86 ? -0.582 -7.564 -0.131 1.00 93.31 86 LEU A N 1
ATOM 675 C CA . LEU A 1 86 ? -0.332 -7.384 1.298 1.00 93.31 86 LEU A CA 1
ATOM 676 C C . LEU A 1 86 ? -1.238 -6.307 1.909 1.00 93.31 86 LEU A C 1
ATOM 678 O O . LEU A 1 86 ? -1.815 -6.549 2.964 1.00 93.31 86 LEU A O 1
ATOM 682 N N . ILE A 1 87 ? -1.405 -5.156 1.245 1.00 94.69 87 ILE A N 1
ATOM 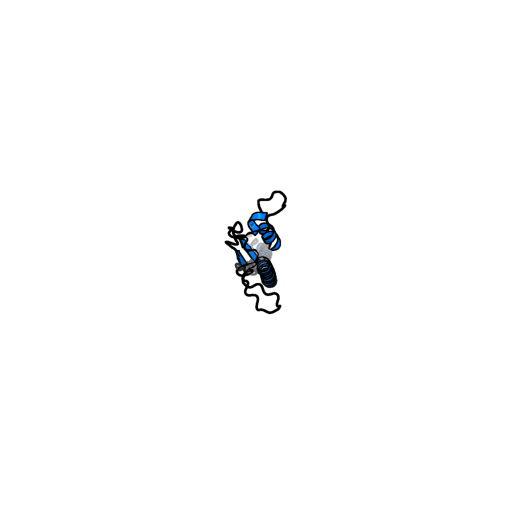683 C CA . ILE A 1 87 ? -2.326 -4.096 1.690 1.00 94.69 87 ILE A CA 1
ATOM 684 C C . ILE A 1 87 ? -3.744 -4.648 1.839 1.00 94.69 87 ILE A C 1
ATOM 686 O O . ILE A 1 87 ? -4.363 -4.462 2.886 1.00 94.69 87 ILE A O 1
ATOM 690 N N . ASN A 1 88 ? -4.246 -5.341 0.815 1.00 94.12 88 ASN A N 1
ATOM 691 C CA . ASN A 1 88 ? -5.608 -5.871 0.831 1.00 94.12 88 ASN A CA 1
ATOM 692 C C . ASN A 1 88 ? -5.780 -6.934 1.923 1.00 94.12 88 ASN A C 1
ATOM 694 O O . ASN A 1 88 ? -6.743 -6.869 2.681 1.00 94.12 88 ASN A O 1
ATOM 698 N N . SER A 1 89 ? -4.802 -7.830 2.081 1.00 95.00 89 SER A N 1
ATOM 699 C CA . SER A 1 89 ? -4.817 -8.854 3.134 1.00 95.00 89 SER A CA 1
ATOM 700 C C . SER A 1 89 ? -4.832 -8.236 4.537 1.00 95.00 89 SER A C 1
ATOM 702 O O . SER A 1 89 ? -5.636 -8.627 5.379 1.00 95.00 89 SER A O 1
ATOM 704 N N . LEU A 1 90 ? -3.982 -7.232 4.790 1.00 95.44 90 LEU A N 1
ATOM 705 C CA . LEU A 1 90 ? -3.935 -6.537 6.081 1.00 95.44 90 LEU A CA 1
ATOM 706 C C . LEU A 1 90 ? -5.224 -5.760 6.353 1.00 95.44 90 LEU A C 1
ATOM 708 O O . LEU A 1 90 ? -5.705 -5.729 7.483 1.00 95.44 90 LEU A O 1
ATOM 712 N N . ARG A 1 91 ? -5.809 -5.144 5.323 1.00 94.31 91 ARG A N 1
ATOM 713 C CA . ARG A 1 91 ? -7.092 -4.451 5.443 1.00 94.31 91 ARG A CA 1
ATOM 714 C C . ARG A 1 91 ? -8.216 -5.423 5.796 1.00 94.31 91 ARG A C 1
ATOM 716 O O . ARG A 1 91 ? -9.011 -5.117 6.678 1.00 94.31 91 ARG A O 1
ATOM 723 N N . GLU A 1 92 ? -8.284 -6.577 5.139 1.00 94.75 92 GLU A N 1
ATOM 724 C CA . GLU A 1 92 ? -9.248 -7.634 5.463 1.00 94.75 92 GLU A CA 1
ATOM 725 C C . GLU A 1 92 ? -9.074 -8.130 6.904 1.00 94.75 92 GLU A C 1
ATOM 727 O O . GLU A 1 92 ? -10.055 -8.230 7.642 1.00 94.75 92 GLU A O 1
ATOM 732 N N . GLU A 1 93 ? -7.831 -8.356 7.337 1.00 95.81 93 GLU A N 1
ATOM 733 C CA . GLU A 1 93 ? -7.514 -8.763 8.708 1.00 95.81 93 GLU A CA 1
ATOM 734 C C . GLU A 1 93 ? -7.949 -7.709 9.740 1.00 95.81 93 GLU A C 1
ATOM 736 O O . GLU A 1 93 ? -8.580 -8.040 10.746 1.00 95.81 93 GLU A O 1
ATOM 741 N N . ASN A 1 94 ? -7.649 -6.432 9.495 1.00 94.50 94 ASN A N 1
ATOM 742 C CA . ASN A 1 94 ? -8.034 -5.334 10.382 1.00 94.50 94 ASN A CA 1
ATOM 743 C C . ASN A 1 94 ? -9.554 -5.141 10.416 1.00 94.50 94 ASN A C 1
ATOM 745 O O . ASN A 1 94 ? -10.130 -4.986 11.493 1.00 94.50 94 ASN A O 1
ATOM 749 N N . ASN A 1 95 ? -10.223 -5.237 9.264 1.00 92.25 95 ASN A N 1
ATOM 750 C CA . ASN A 1 95 ? -11.680 -5.183 9.175 1.00 92.25 95 ASN A CA 1
ATOM 751 C C . ASN A 1 95 ? -12.331 -6.318 9.978 1.00 92.25 95 ASN A C 1
ATOM 753 O O . ASN A 1 95 ? -13.309 -6.081 10.684 1.00 92.25 95 ASN A O 1
ATOM 757 N N . ALA A 1 96 ? -11.767 -7.531 9.940 1.00 94.56 96 ALA A N 1
ATOM 758 C CA . ALA A 1 96 ? -12.240 -8.657 10.747 1.00 94.56 96 ALA A CA 1
ATOM 759 C C . ALA A 1 96 ? -12.102 -8.409 12.263 1.00 94.56 96 ALA A C 1
ATOM 761 O O . ALA A 1 96 ? -12.870 -8.961 13.049 1.00 94.56 96 ALA A O 1
ATOM 762 N N . LYS A 1 97 ? -11.161 -7.549 12.676 1.00 93.00 97 LYS A N 1
ATOM 763 C CA . LYS A 1 97 ? -10.975 -7.091 14.066 1.00 93.00 97 LYS A CA 1
ATOM 764 C C . LYS A 1 97 ? -11.797 -5.841 14.412 1.00 93.00 97 LYS A C 1
ATOM 766 O O . LYS A 1 97 ? -11.696 -5.352 15.533 1.00 93.00 97 LYS A O 1
ATOM 771 N N . GLY A 1 98 ? -12.581 -5.303 13.474 1.00 91.31 98 GLY A N 1
ATOM 772 C CA . GLY A 1 98 ? -13.322 -4.050 13.653 1.00 91.31 98 GLY A CA 1
ATOM 773 C C . GLY A 1 98 ? -12.437 -2.797 13.684 1.00 91.31 98 GLY A C 1
ATOM 774 O O . GLY A 1 98 ? -12.867 -1.767 14.194 1.00 91.31 98 GLY A O 1
ATOM 775 N N . GLN A 1 99 ? -11.209 -2.875 13.164 1.00 93.19 99 GLN A N 1
ATOM 776 C CA . GLN A 1 99 ? -10.244 -1.775 13.138 1.00 93.19 99 GLN A CA 1
ATOM 777 C C . GLN A 1 99 ? -10.230 -1.099 11.765 1.00 93.19 99 GLN A C 1
ATOM 779 O O . GLN A 1 99 ? -10.104 -1.759 10.733 1.00 93.19 99 GLN A O 1
ATOM 784 N N . ALA A 1 100 ? -10.307 0.232 11.741 1.00 92.56 100 ALA A N 1
ATOM 785 C CA . ALA A 1 100 ? -10.191 0.982 10.493 1.00 92.56 100 ALA A CA 1
ATOM 786 C C . ALA A 1 100 ? -8.759 0.895 9.936 1.00 92.56 100 ALA A C 1
ATOM 788 O O . ALA A 1 100 ? -7.795 0.855 10.694 1.00 92.56 100 ALA A O 1
ATOM 789 N N . THR A 1 101 ? -8.597 0.892 8.611 1.00 95.19 101 THR A N 1
ATOM 790 C CA . THR A 1 101 ? -7.274 0.914 7.961 1.00 95.19 101 THR A CA 1
ATOM 791 C C . THR A 1 101 ? -7.169 2.110 7.028 1.00 95.19 101 THR A C 1
ATOM 793 O O . THR A 1 101 ? -7.956 2.239 6.092 1.00 95.19 101 THR A O 1
ATOM 796 N N . LEU A 1 102 ? -6.175 2.962 7.258 1.00 94.44 102 LEU A N 1
ATOM 797 C CA . LEU A 1 102 ? -5.826 4.095 6.413 1.00 94.44 102 LEU A CA 1
ATOM 798 C C . LEU A 1 102 ? -4.614 3.724 5.555 1.00 94.44 102 LEU A C 1
ATOM 800 O O . LEU A 1 102 ? -3.576 3.352 6.092 1.00 94.44 102 LEU A O 1
ATOM 804 N N . VAL A 1 103 ? -4.741 3.821 4.232 1.00 94.00 103 VAL A N 1
ATOM 805 C CA . VAL A 1 103 ? -3.644 3.546 3.290 1.00 94.00 103 VAL A CA 1
ATOM 806 C C . VAL A 1 103 ? -3.211 4.851 2.640 1.00 94.00 103 VAL A C 1
ATOM 808 O O . VAL A 1 103 ? -4.041 5.551 2.062 1.00 94.00 103 VAL A O 1
ATOM 811 N N . LEU A 1 104 ? -1.930 5.188 2.767 1.00 94.12 104 LEU A N 1
ATOM 812 C CA . LEU A 1 104 ? -1.354 6.459 2.333 1.00 94.12 104 LEU A CA 1
ATOM 813 C C . LEU A 1 104 ? -0.122 6.232 1.458 1.00 94.12 104 LEU A C 1
ATOM 815 O O . LEU A 1 104 ? 0.648 5.304 1.683 1.00 94.12 104 LEU A O 1
ATOM 819 N N . ASP A 1 105 ? 0.102 7.133 0.511 1.00 92.62 105 ASP A N 1
ATOM 820 C CA . ASP A 1 105 ? 1.369 7.252 -0.206 1.00 92.62 105 ASP A CA 1
ATOM 821 C C . ASP A 1 105 ? 1.906 8.674 -0.011 1.00 92.62 105 ASP A C 1
ATOM 823 O O . ASP A 1 105 ? 1.161 9.647 -0.144 1.00 92.62 105 ASP A O 1
ATOM 827 N N . SER A 1 106 ? 3.178 8.791 0.366 1.00 93.81 106 SER A N 1
ATOM 828 C CA . SER A 1 106 ? 3.842 10.066 0.661 1.00 93.81 106 SER A CA 1
ATOM 829 C C . SER A 1 106 ? 4.454 10.745 -0.570 1.00 93.81 106 SER A C 1
ATOM 831 O O . SER A 1 106 ? 5.023 11.829 -0.437 1.00 93.81 106 SER A O 1
ATOM 833 N N . GLY A 1 107 ? 4.266 10.182 -1.766 1.00 90.12 107 GLY A N 1
ATOM 834 C CA . GLY A 1 107 ? 4.746 10.745 -3.019 1.00 90.12 107 GLY A CA 1
ATOM 835 C C . GLY A 1 107 ? 6.025 10.088 -3.533 1.00 90.12 107 GLY A C 1
ATOM 836 O O . GLY A 1 107 ? 6.428 9.008 -3.108 1.00 90.12 107 GLY A O 1
ATOM 837 N N . ASP A 1 108 ? 6.612 10.735 -4.538 1.00 90.56 108 ASP A N 1
ATOM 838 C CA . ASP A 1 108 ? 7.758 10.236 -5.314 1.00 90.56 108 ASP A CA 1
ATOM 839 C C . ASP A 1 108 ? 7.574 8.799 -5.846 1.00 90.56 108 ASP A C 1
ATOM 841 O O . ASP A 1 108 ? 8.466 7.951 -5.893 1.00 90.56 108 ASP A O 1
ATOM 845 N N . PHE A 1 109 ? 6.342 8.501 -6.264 1.00 89.19 109 PHE A N 1
ATOM 846 C CA . PHE A 1 109 ? 5.994 7.217 -6.865 1.00 89.19 109 PHE A CA 1
ATOM 847 C C . PHE A 1 109 ? 6.452 7.091 -8.326 1.00 89.19 109 PHE A C 1
ATOM 849 O O . PHE A 1 109 ? 6.410 5.997 -8.889 1.00 89.19 109 PHE A O 1
ATOM 856 N N . PHE A 1 110 ? 6.862 8.202 -8.944 1.00 86.88 110 PHE A N 1
ATOM 857 C CA . PHE A 1 110 ? 7.160 8.340 -10.369 1.00 86.88 110 PHE A CA 1
ATOM 858 C C . PHE A 1 110 ? 8.677 8.447 -10.622 1.00 86.88 110 PHE A C 1
ATOM 860 O O . PHE A 1 110 ? 9.457 8.728 -9.721 1.00 86.88 110 PHE A O 1
ATOM 867 N N . ALA A 1 111 ? 9.101 8.235 -11.870 1.00 83.12 111 ALA A N 1
ATOM 868 C CA . ALA A 1 111 ? 10.453 8.529 -12.360 1.00 83.12 111 ALA A CA 1
ATOM 869 C C . ALA A 1 111 ? 11.624 7.836 -11.625 1.00 83.12 111 ALA A C 1
ATOM 871 O O . ALA A 1 111 ? 12.522 8.494 -11.107 1.00 83.12 111 ALA A O 1
ATOM 872 N N . GLY A 1 112 ? 11.694 6.500 -11.676 1.00 81.50 112 GLY A N 1
ATOM 873 C CA . GLY A 1 112 ? 12.916 5.777 -11.264 1.00 81.50 112 GLY A CA 1
ATOM 874 C C . GLY A 1 112 ? 13.196 4.428 -11.941 1.00 81.50 112 GLY A C 1
ATOM 875 O O . GLY A 1 112 ? 14.331 3.957 -11.920 1.00 81.50 112 GLY A O 1
ATOM 876 N N . GLY A 1 113 ? 12.215 3.830 -12.621 1.00 80.38 113 GLY A N 1
ATOM 877 C CA . GLY A 1 113 ? 12.379 2.623 -13.445 1.00 80.38 113 GLY A CA 1
ATOM 878 C C . GLY A 1 113 ? 11.880 2.825 -14.874 1.00 80.38 113 GLY A C 1
ATOM 879 O O . GLY A 1 113 ? 11.174 3.789 -15.136 1.00 80.38 113 GLY A O 1
ATOM 880 N N . ILE A 1 114 ? 12.182 1.908 -15.801 1.00 85.00 114 ILE A N 1
ATOM 881 C CA . ILE A 1 114 ? 11.793 2.020 -17.228 1.00 85.00 114 ILE A CA 1
ATOM 882 C C . ILE A 1 114 ? 10.289 2.267 -17.451 1.00 85.00 114 ILE A C 1
ATOM 884 O O . ILE A 1 114 ? 9.893 2.870 -18.444 1.00 85.00 114 ILE A O 1
ATOM 888 N N . TYR A 1 115 ? 9.454 1.849 -16.501 1.00 84.88 115 TYR A N 1
ATOM 889 C CA . TYR A 1 115 ? 8.004 2.013 -16.536 1.00 84.88 115 TYR A CA 1
ATOM 890 C C . TYR A 1 115 ? 7.543 3.473 -16.580 1.00 84.88 115 TYR A C 1
ATOM 892 O O . TYR A 1 115 ? 6.525 3.748 -17.211 1.00 84.88 115 TYR A O 1
ATOM 900 N N . HIS A 1 116 ? 8.315 4.418 -16.026 1.00 84.94 116 HIS A N 1
ATOM 901 C CA . HIS A 1 116 ? 7.952 5.841 -16.069 1.00 84.94 116 HIS A CA 1
ATOM 902 C C . HIS A 1 116 ? 7.877 6.391 -17.504 1.00 84.94 116 HIS A C 1
ATOM 904 O O . HIS A 1 116 ? 7.214 7.396 -17.751 1.00 84.94 116 HIS A O 1
ATOM 910 N N . VAL A 1 117 ? 8.552 5.743 -18.463 1.00 83.81 117 VAL A N 1
ATOM 911 C CA . VAL A 1 117 ? 8.565 6.134 -19.884 1.00 83.81 117 VAL A CA 1
ATOM 912 C C . VAL A 1 117 ? 7.204 5.905 -20.549 1.00 83.81 117 VAL A C 1
ATOM 914 O O . VAL A 1 117 ? 6.918 6.499 -21.587 1.00 83.81 117 VAL A O 1
ATOM 917 N N . LEU A 1 118 ? 6.336 5.087 -19.951 1.00 81.38 118 LEU A N 1
ATOM 918 C CA . LEU A 1 118 ? 4.979 4.864 -20.451 1.00 81.38 118 LEU A CA 1
ATOM 919 C C . LEU A 1 118 ? 4.054 6.050 -20.136 1.00 81.38 118 LEU A C 1
ATOM 921 O O . LEU A 1 118 ? 3.147 6.349 -20.904 1.00 81.38 118 LEU A O 1
ATOM 925 N N . THR A 1 119 ? 4.319 6.772 -19.051 1.00 77.62 119 THR A N 1
ATOM 926 C CA . THR A 1 119 ? 3.457 7.831 -18.518 1.00 77.62 119 THR A CA 1
ATOM 927 C C . THR A 1 119 ? 3.371 9.124 -19.353 1.00 77.62 119 THR A C 1
ATOM 929 O O . THR A 1 119 ? 2.291 9.710 -19.378 1.00 77.62 119 THR A O 1
ATOM 932 N N . PRO A 1 120 ? 4.404 9.605 -20.084 1.00 68.69 120 PRO A N 1
ATOM 933 C CA . PRO A 1 120 ? 4.256 10.793 -20.932 1.00 68.69 120 PRO A CA 1
ATOM 934 C C . PRO A 1 120 ? 3.509 10.540 -22.253 1.00 68.69 120 PRO A C 1
ATOM 936 O O . PRO A 1 120 ? 3.409 11.460 -23.065 1.00 68.69 120 PRO A O 1
ATOM 939 N N . ASN A 1 121 ? 3.009 9.328 -22.523 1.00 74.69 121 ASN A N 1
ATOM 940 C CA . ASN A 1 121 ? 2.375 9.033 -23.805 1.00 74.69 121 ASN A CA 1
ATOM 941 C C . ASN A 1 121 ? 0.851 9.315 -23.770 1.00 74.69 121 ASN A C 1
ATOM 943 O O . ASN A 1 121 ? 0.120 8.624 -23.059 1.00 74.69 121 ASN A O 1
ATOM 947 N N . PRO A 1 122 ? 0.343 10.262 -24.589 1.00 73.56 122 PRO A N 1
ATOM 948 C CA . PRO A 1 122 ? -1.081 10.616 -24.651 1.00 73.56 122 PRO A CA 1
ATOM 949 C C . PRO A 1 122 ? -1.994 9.497 -25.182 1.00 73.56 122 PRO A C 1
ATOM 951 O O . PRO A 1 122 ? -3.211 9.656 -25.199 1.00 73.56 122 PRO A O 1
ATOM 954 N N . GLN A 1 123 ? -1.431 8.380 -25.651 1.00 80.06 123 GLN A N 1
ATOM 955 C CA . GLN A 1 123 ? -2.179 7.198 -26.082 1.00 80.06 123 GLN A CA 1
ATOM 956 C C . GLN A 1 123 ? -2.638 6.315 -24.915 1.00 80.06 123 GLN A C 1
ATOM 958 O O . GLN A 1 123 ? -3.517 5.478 -25.116 1.00 80.06 123 GLN A O 1
ATOM 963 N N . PHE A 1 124 ? -2.067 6.474 -23.717 1.00 74.38 124 PHE A N 1
ATOM 964 C CA . PHE A 1 124 ? -2.489 5.721 -22.537 1.00 74.38 124 PHE A CA 1
ATOM 965 C C . PHE A 1 124 ? -3.463 6.541 -21.689 1.00 74.38 124 PHE A C 1
ATOM 967 O O . PHE A 1 124 ? -3.278 7.737 -21.475 1.00 74.38 124 PHE A O 1
ATOM 974 N N . SER A 1 125 ? -4.516 5.885 -21.198 1.00 75.12 125 SER A N 1
ATOM 975 C CA . SER A 1 125 ? -5.552 6.496 -20.354 1.00 75.12 125 SER A CA 1
ATOM 976 C C . SER A 1 125 ? -5.072 6.832 -18.941 1.00 75.12 125 SER A C 1
ATOM 978 O O . SER A 1 125 ? -5.661 7.681 -18.274 1.00 75.12 125 SER A O 1
ATOM 980 N N . SER A 1 126 ? -4.037 6.139 -18.471 1.00 77.69 126 SER A N 1
ATOM 981 C CA . SER A 1 126 ? -3.549 6.180 -17.095 1.00 77.69 126 SER A CA 1
ATOM 982 C C . SER A 1 126 ? -2.057 5.873 -17.046 1.00 77.69 126 SER A C 1
ATOM 984 O O . SER A 1 126 ? -1.539 5.083 -17.834 1.00 77.69 126 SER A O 1
ATOM 986 N N . ALA A 1 127 ? -1.368 6.493 -16.088 1.00 84.50 127 ALA A N 1
ATOM 987 C CA . ALA A 1 127 ? -0.025 6.083 -15.710 1.00 84.50 127 ALA A CA 1
ATOM 988 C C . ALA A 1 127 ? -0.097 4.716 -15.003 1.00 84.50 127 ALA A C 1
ATOM 990 O O . ALA A 1 127 ? -0.970 4.554 -14.139 1.00 84.50 127 ALA A O 1
ATOM 991 N N . PRO A 1 128 ? 0.818 3.771 -15.278 1.00 84.56 128 PRO A N 1
ATOM 992 C CA . PRO A 1 128 ? 0.859 2.487 -14.576 1.00 84.56 128 PRO A CA 1
ATOM 993 C C . PRO A 1 128 ? 0.897 2.634 -13.046 1.00 84.56 128 PRO A C 1
ATOM 995 O O . PRO A 1 128 ? 0.350 1.811 -12.315 1.00 84.56 128 PRO A O 1
ATOM 998 N N . GLU A 1 129 ? 1.517 3.702 -12.534 1.00 86.56 129 GLU A N 1
ATOM 999 C CA . GLU A 1 129 ? 1.622 3.957 -11.094 1.00 86.56 129 GLU A CA 1
ATOM 1000 C C . GLU A 1 129 ? 0.258 4.286 -10.476 1.00 86.56 129 GLU A C 1
ATOM 1002 O O . GLU A 1 129 ? -0.032 3.887 -9.350 1.00 86.56 129 GLU A O 1
ATOM 1007 N N . LEU A 1 130 ? -0.609 4.970 -11.229 1.00 86.44 130 LEU A N 1
ATOM 1008 C CA . LEU A 1 130 ? -1.949 5.336 -10.775 1.00 86.44 130 LEU A CA 1
ATOM 1009 C C . LEU A 1 130 ? -2.888 4.130 -10.723 1.00 86.44 130 LEU A C 1
ATOM 1011 O O . LEU A 1 130 ? -3.735 4.063 -9.834 1.00 86.44 130 LEU A O 1
ATOM 1015 N N . GLU A 1 131 ? -2.728 3.171 -11.635 1.00 86.44 131 GLU A N 1
ATOM 1016 C CA . GLU A 1 131 ? -3.509 1.928 -11.631 1.00 86.44 131 GLU A CA 1
ATOM 1017 C C . GLU A 1 131 ? -3.251 1.108 -10.363 1.00 86.44 131 GLU A C 1
ATOM 1019 O O . GLU A 1 131 ? -4.186 0.583 -9.756 1.00 86.44 131 GLU A O 1
ATOM 1024 N N . PHE A 1 132 ? -2.002 1.072 -9.892 1.00 86.38 132 PHE A N 1
ATOM 1025 C CA . PHE A 1 132 ? -1.667 0.441 -8.617 1.00 86.38 132 PHE A CA 1
ATOM 1026 C C . PHE A 1 132 ? -2.425 1.066 -7.437 1.00 86.38 132 PHE A C 1
ATOM 1028 O O . PHE A 1 132 ? -2.992 0.339 -6.620 1.00 86.38 132 PHE A O 1
ATOM 1035 N N . PHE A 1 133 ? -2.499 2.397 -7.364 1.00 86.94 133 PHE A N 1
ATOM 1036 C CA . PHE A 1 133 ? -3.250 3.076 -6.304 1.00 86.94 133 PHE A CA 1
ATOM 1037 C C . PHE A 1 133 ? -4.764 2.881 -6.421 1.00 86.94 133 PHE A C 1
ATOM 1039 O O . PHE A 1 133 ? -5.466 2.914 -5.415 1.00 86.94 133 PHE A O 1
ATOM 1046 N N . GLN A 1 134 ? -5.296 2.685 -7.629 1.00 87.00 134 GLN A N 1
ATOM 1047 C CA . GLN A 1 134 ? -6.711 2.353 -7.813 1.00 87.00 134 GLN A CA 1
ATOM 1048 C C . GLN A 1 134 ? -7.032 0.947 -7.304 1.00 87.00 134 GLN A C 1
ATOM 1050 O O . GLN A 1 134 ? -8.097 0.742 -6.731 1.00 87.00 134 GLN A O 1
ATOM 1055 N N . TYR A 1 135 ? -6.108 0.002 -7.475 1.00 84.88 135 TYR A N 1
ATOM 1056 C CA . TYR A 1 135 ? -6.280 -1.373 -7.014 1.00 84.88 135 TYR A CA 1
ATOM 1057 C C . TYR A 1 135 ? -6.211 -1.511 -5.483 1.00 84.88 135 TYR A C 1
ATOM 1059 O O . TYR A 1 135 ? -6.803 -2.429 -4.920 1.00 84.88 135 TYR A O 1
ATOM 1067 N N . THR A 1 136 ? -5.487 -0.618 -4.805 1.00 80.56 136 THR A N 1
ATOM 1068 C CA . THR A 1 136 ? -5.292 -0.649 -3.345 1.00 80.56 136 THR A CA 1
ATOM 1069 C C . THR A 1 136 ? -6.202 0.304 -2.571 1.00 80.56 136 THR A C 1
ATOM 1071 O O . THR A 1 136 ? -6.049 0.423 -1.354 1.00 80.56 136 THR A O 1
ATOM 1074 N N . ARG A 1 137 ? -7.148 0.986 -3.230 1.00 70.06 137 ARG A N 1
ATOM 1075 C CA . ARG A 1 137 ? -8.165 1.806 -2.548 1.00 70.06 137 ARG A CA 1
ATOM 1076 C C . ARG A 1 137 ? -9.172 0.987 -1.760 1.00 70.06 137 ARG A C 1
ATOM 1078 O O . ARG A 1 137 ? -9.307 -0.224 -2.024 1.00 70.06 137 ARG A O 1
#

pLDDT: mean 79.2, std 12.84, range [48.56, 95.81]

Sequence (137 aa):
MSTLTPLIQFIPRLIPNFLLFTSLISFIILAPTTGQTTEEAEIAFSILHTNDLHSSFLGKNAHSYFTPKTGDHDPVIGHYARFAFLINSLREENNAKGQATLVLDSGDFFAGGIYHVLTPNPQFSSAPELEFFQYTR

Radius of gyration: 37.55 Å; chains: 1; bounding box: 88×57×98 Å